Protein AF-A0A1B0GHR1-F1 (afdb_monomer_lite)

Sequence (101 aa):
PLGYNHPDLLSVFNNEHNLKSLINRPALGVFPAEDWPQKLQSALMSIAPPGATHVTTMMCGSCSNENAYKAIFIWYRKTQRGEDVDFTKQEMESCMINKAP

InterPro domains:
  IPR005814 Aminotransferase class-III [PF00202] (2-82)
  IPR015421 Pyridoxal phosphate-dependent transferase, major domain [G3DSA:3.40.640.10] (6-101)
  IPR015424 Pyridoxal phosphate-dependent transferase [SSF53383] (2-81)

pLDDT: mean 95.95, std 2.17, range [88.5, 98.69]

Foldseek 3Di:
DCDPPPVVVVVCCVDPVSVCVVVDDDPCVPDNDPCVVVCCCVPPVVPDDPPDPDDDDDDDPVVVVVVVVVVVVVVVVPVVQDPPDDDDPCRVVQVVVPHDD

Radius of gyration: 19.66 Å; chains: 1; bounding box: 44×29×49 Å

Organism: Lutzomyia longipalpis (NCBI:txid7200)

Structure (mmCIF, N/CA/C/O backbone):
data_AF-A0A1B0GHR1-F1
#
_entry.id   AF-A0A1B0GHR1-F1
#
loop_
_atom_site.group_PDB
_atom_site.id
_atom_site.type_symbol
_atom_site.label_atom_id
_atom_site.label_alt_id
_atom_site.label_comp_id
_atom_site.label_asym_id
_atom_site.label_entity_id
_atom_site.label_seq_id
_atom_site.pdbx_PDB_ins_code
_atom_site.Cartn_x
_atom_site.Cartn_y
_atom_site.Cartn_z
_atom_site.occupancy
_atom_site.B_iso_or_equiv
_atom_site.auth_seq_id
_atom_site.auth_comp_id
_atom_site.auth_asym_id
_atom_site.auth_atom_id
_atom_site.pdbx_PDB_model_num
ATOM 1 N N . PRO A 1 1 ? 14.096 -7.555 -10.016 1.00 90.88 1 PRO A N 1
ATOM 2 C CA . PRO A 1 1 ? 13.614 -8.917 -10.370 1.00 90.88 1 PRO A CA 1
ATOM 3 C C . PRO A 1 1 ? 14.233 -9.462 -11.666 1.00 90.88 1 PRO A C 1
ATOM 5 O O . PRO A 1 1 ? 14.500 -10.650 -11.731 1.00 90.88 1 PRO A O 1
ATOM 8 N N . LEU A 1 2 ? 14.495 -8.613 -12.665 1.00 96.00 2 LEU A N 1
ATOM 9 C CA . LEU A 1 2 ? 14.997 -9.032 -13.983 1.00 96.00 2 LEU A CA 1
ATOM 10 C C . LEU A 1 2 ? 16.539 -9.124 -14.084 1.00 96.00 2 LEU A C 1
ATOM 12 O O . LEU A 1 2 ? 17.089 -9.110 -15.176 1.00 96.00 2 LEU A O 1
ATOM 16 N N . GLY A 1 3 ? 17.252 -9.186 -12.956 1.00 97.06 3 GLY A N 1
ATOM 17 C CA . GLY A 1 3 ? 18.720 -9.108 -12.919 1.00 97.06 3 GLY A CA 1
ATOM 18 C C . GLY A 1 3 ? 19.276 -7.676 -12.927 1.00 97.06 3 GLY A C 1
ATOM 19 O O . GLY A 1 3 ? 18.528 -6.694 -12.916 1.00 97.06 3 GLY A O 1
ATOM 20 N N . TYR A 1 4 ? 20.605 -7.561 -12.876 1.00 96.94 4 TYR A N 1
ATOM 21 C CA . TYR A 1 4 ? 21.314 -6.277 -12.855 1.00 96.94 4 TYR A CA 1
ATOM 22 C C . TYR A 1 4 ? 21.344 -5.631 -14.246 1.00 96.94 4 TYR A C 1
ATOM 24 O O . TYR A 1 4 ? 21.550 -6.321 -15.238 1.00 96.94 4 TYR A O 1
ATOM 32 N N . ASN A 1 5 ? 21.185 -4.303 -14.305 1.00 94.75 5 ASN A N 1
ATOM 33 C CA . ASN A 1 5 ? 21.291 -3.495 -15.532 1.00 94.75 5 ASN A CA 1
ATOM 34 C C . ASN A 1 5 ? 20.400 -3.971 -16.696 1.00 94.75 5 ASN A C 1
ATOM 36 O O . ASN A 1 5 ? 20.792 -3.886 -17.858 1.00 94.75 5 ASN A O 1
ATOM 40 N N . HIS A 1 6 ? 19.200 -4.476 -16.391 1.00 97.69 6 HIS A N 1
ATOM 41 C CA . HIS A 1 6 ? 18.270 -4.945 -17.416 1.00 97.69 6 HIS A CA 1
ATOM 42 C C . HIS A 1 6 ? 17.923 -3.812 -18.407 1.00 97.69 6 HIS A C 1
ATOM 44 O O . HIS A 1 6 ? 17.526 -2.732 -17.953 1.00 97.69 6 HIS A O 1
ATOM 50 N N . PRO A 1 7 ? 18.020 -4.031 -19.734 1.00 96.50 7 PRO A N 1
ATOM 51 C CA . PRO A 1 7 ? 17.861 -2.975 -20.739 1.00 96.50 7 PRO A CA 1
ATOM 52 C C . PRO A 1 7 ? 16.507 -2.258 -20.648 1.00 96.50 7 PRO A C 1
ATOM 54 O O . PRO A 1 7 ? 16.461 -1.032 -20.726 1.00 96.50 7 PRO A O 1
ATOM 57 N N . ASP A 1 8 ? 15.425 -2.989 -20.368 1.00 95.31 8 ASP A N 1
ATOM 58 C CA . ASP A 1 8 ? 14.094 -2.384 -20.208 1.00 95.31 8 ASP A CA 1
ATOM 59 C C . ASP A 1 8 ? 13.974 -1.493 -18.967 1.00 95.31 8 ASP A C 1
ATOM 61 O O . ASP A 1 8 ? 13.210 -0.537 -18.967 1.00 95.31 8 ASP A O 1
ATOM 65 N N . LEU A 1 9 ? 14.730 -1.767 -17.897 1.00 94.88 9 LEU A N 1
ATOM 66 C CA . LEU A 1 9 ? 14.731 -0.896 -16.716 1.00 94.88 9 LEU A CA 1
ATOM 67 C C . LEU A 1 9 ? 15.569 0.360 -16.958 1.00 94.88 9 LEU A C 1
ATOM 69 O O . LEU A 1 9 ? 15.246 1.418 -16.427 1.00 94.88 9 LEU A O 1
ATOM 73 N N . LEU A 1 10 ? 16.621 0.263 -17.775 1.00 94.62 10 LEU A N 1
ATOM 74 C CA . LEU A 1 10 ? 17.414 1.421 -18.183 1.00 94.62 10 LEU A CA 1
ATOM 75 C C . LEU A 1 10 ? 16.621 2.342 -19.121 1.00 94.62 10 LEU A C 1
ATOM 77 O O . LEU A 1 10 ? 16.702 3.561 -18.988 1.00 94.62 10 LEU A O 1
ATOM 81 N N . SER A 1 11 ? 15.805 1.787 -20.023 1.00 94.81 11 SER A N 1
ATOM 82 C CA . SER A 1 11 ? 15.002 2.588 -20.959 1.00 94.81 11 SER A CA 1
ATOM 83 C C . SER A 1 11 ? 13.926 3.435 -20.265 1.00 94.81 11 SER A C 1
ATOM 85 O O . SER A 1 11 ? 13.588 4.508 -20.767 1.00 94.81 11 SER A O 1
ATOM 87 N N . VAL A 1 12 ? 13.457 3.032 -19.074 1.00 94.06 12 VAL A N 1
ATOM 88 C CA . VAL A 1 12 ? 12.521 3.812 -18.238 1.00 94.06 12 VAL A CA 1
ATOM 89 C C . VAL A 1 12 ? 13.049 5.220 -17.949 1.00 94.06 12 VAL A C 1
ATOM 91 O O . VAL A 1 12 ? 12.249 6.155 -17.916 1.00 94.06 12 VAL A O 1
ATOM 94 N N . PHE A 1 13 ? 14.368 5.387 -17.794 1.00 93.25 13 PHE A N 1
ATOM 95 C CA . PHE A 1 13 ? 15.008 6.678 -17.509 1.00 93.25 13 PHE A CA 1
ATOM 96 C C . PHE A 1 13 ? 15.060 7.626 -18.717 1.00 93.25 13 PHE A C 1
ATOM 98 O O . PHE A 1 13 ? 15.226 8.827 -18.530 1.00 93.25 13 PHE A O 1
ATOM 105 N N . ASN A 1 14 ? 14.878 7.117 -19.940 1.00 93.75 14 ASN A N 1
ATOM 106 C CA . ASN A 1 14 ? 14.886 7.926 -21.166 1.00 93.75 14 ASN A CA 1
ATOM 107 C C . ASN A 1 14 ? 13.500 8.491 -21.522 1.00 93.75 14 ASN A C 1
ATOM 109 O O . ASN A 1 14 ? 13.364 9.226 -22.497 1.00 93.75 14 ASN A O 1
ATOM 113 N N . ASN A 1 15 ? 12.461 8.138 -20.763 1.00 93.88 15 ASN A N 1
ATOM 114 C CA . ASN A 1 15 ? 11.103 8.617 -20.984 1.00 93.88 15 ASN A CA 1
ATOM 115 C C . ASN A 1 15 ? 10.818 9.848 -20.107 1.00 93.88 15 ASN A C 1
ATOM 117 O O . ASN A 1 15 ? 10.824 9.763 -18.877 1.00 93.88 15 ASN A O 1
ATOM 121 N N . GLU A 1 16 ? 10.510 10.982 -20.739 1.00 92.25 16 GLU A N 1
ATOM 122 C CA . GLU A 1 16 ? 10.254 12.259 -20.060 1.00 92.25 16 GLU A CA 1
ATOM 123 C C . GLU A 1 16 ? 9.083 12.199 -19.062 1.00 92.25 16 GLU A C 1
ATOM 125 O O . GLU A 1 16 ? 9.138 12.806 -17.989 1.00 92.25 16 GLU A O 1
ATOM 130 N N . HIS A 1 17 ? 8.044 11.412 -19.359 1.00 90.12 17 HIS A N 1
ATOM 131 C CA . HIS A 1 17 ? 6.921 11.195 -18.440 1.00 90.12 17 HIS A CA 1
ATOM 132 C C . HIS A 1 17 ? 7.377 10.512 -17.145 1.00 90.12 17 HIS A C 1
ATOM 134 O O . HIS A 1 17 ? 7.004 10.917 -16.041 1.00 90.12 17 HIS A O 1
ATOM 140 N N . ASN A 1 18 ? 8.247 9.507 -17.265 1.00 91.88 18 ASN A N 1
ATOM 141 C CA . ASN A 1 18 ? 8.771 8.774 -16.115 1.00 91.88 18 ASN A CA 1
ATOM 142 C C . ASN A 1 18 ? 9.711 9.637 -15.270 1.00 91.88 18 ASN A C 1
ATOM 144 O O . ASN A 1 18 ? 9.682 9.525 -14.046 1.00 91.88 18 ASN A O 1
ATOM 148 N N . LEU A 1 19 ? 10.485 10.542 -15.883 1.00 92.88 19 LEU A N 1
ATOM 149 C CA . LEU A 1 19 ? 11.374 11.453 -15.152 1.00 92.88 19 LEU A CA 1
ATOM 150 C C . LEU A 1 19 ? 10.621 12.271 -14.096 1.00 92.88 19 LEU A C 1
ATOM 152 O O . LEU A 1 19 ? 11.086 12.373 -12.961 1.00 92.88 19 LEU A O 1
ATOM 156 N N . LYS A 1 20 ? 9.419 12.772 -14.414 1.00 91.56 20 LYS A N 1
ATOM 157 C CA . LYS A 1 20 ? 8.576 13.490 -13.440 1.00 91.56 20 LYS A CA 1
ATOM 158 C C . LYS A 1 20 ? 8.191 12.614 -12.250 1.00 91.56 20 LYS A C 1
ATOM 160 O O . LYS A 1 20 ? 8.175 13.110 -11.127 1.00 91.56 20 LYS A O 1
ATOM 165 N N . SER A 1 21 ? 7.918 11.330 -12.487 1.00 92.38 21 SER A N 1
ATOM 166 C CA . SER A 1 21 ? 7.611 10.358 -11.427 1.00 92.38 21 SER A CA 1
ATOM 167 C C . SER A 1 21 ? 8.842 10.003 -10.582 1.00 92.38 21 SER A C 1
ATOM 169 O O . SER A 1 21 ? 8.702 9.673 -9.410 1.00 92.38 21 SER A O 1
ATOM 171 N N . LEU A 1 22 ? 10.045 10.061 -11.163 1.00 92.31 22 LEU A N 1
ATOM 172 C CA . LEU A 1 22 ? 11.298 9.732 -10.476 1.00 92.31 22 LEU A CA 1
ATOM 173 C C . LEU A 1 22 ? 11.759 10.845 -9.527 1.00 92.31 22 LEU A C 1
ATOM 175 O O . LEU A 1 22 ? 12.280 10.548 -8.454 1.00 92.31 22 LEU A O 1
ATOM 179 N N . ILE A 1 23 ? 11.567 12.112 -9.903 1.00 94.88 23 ILE A N 1
ATOM 180 C CA . ILE A 1 23 ? 12.022 13.260 -9.100 1.00 94.88 23 ILE A CA 1
ATOM 181 C C . ILE A 1 23 ? 10.976 13.739 -8.086 1.00 94.88 23 ILE A C 1
ATOM 183 O O . ILE A 1 23 ? 11.337 14.292 -7.050 1.00 94.88 23 ILE A O 1
ATOM 187 N N . ASN A 1 24 ? 9.686 13.519 -8.360 1.00 94.69 24 ASN A N 1
ATOM 188 C CA . ASN A 1 24 ? 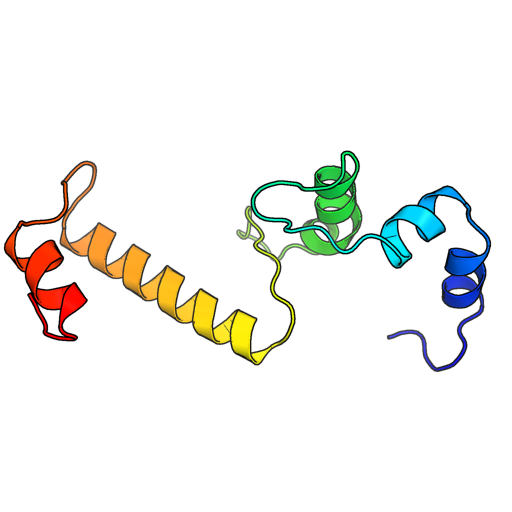8.605 13.929 -7.471 1.00 94.69 24 ASN A CA 1
ATOM 189 C C . ASN A 1 24 ? 8.079 12.711 -6.722 1.00 94.69 24 ASN A C 1
ATOM 191 O O . ASN A 1 24 ? 7.375 11.884 -7.294 1.00 94.69 24 ASN A O 1
ATOM 195 N N . ARG A 1 25 ? 8.399 12.612 -5.429 1.00 96.12 25 ARG A N 1
ATOM 196 C CA . ARG A 1 25 ? 7.884 11.556 -4.551 1.00 96.12 25 ARG A CA 1
ATOM 197 C C . ARG A 1 25 ? 6.620 12.047 -3.825 1.00 96.12 25 ARG A C 1
ATOM 199 O O . ARG A 1 25 ? 6.755 12.765 -2.835 1.00 96.12 25 ARG A O 1
ATOM 206 N N . PRO A 1 26 ? 5.405 11.688 -4.279 1.00 95.56 26 PRO A N 1
ATOM 207 C CA . PRO A 1 26 ? 4.169 12.192 -3.688 1.00 95.56 26 PRO A CA 1
ATOM 208 C C . PRO A 1 26 ? 3.823 11.529 -2.350 1.00 95.56 26 PRO A C 1
ATOM 210 O O . PRO A 1 26 ? 4.176 10.377 -2.081 1.00 95.56 26 PRO A O 1
ATOM 213 N N . ALA A 1 27 ? 3.012 12.225 -1.552 1.00 96.69 27 ALA A N 1
ATOM 214 C CA . ALA A 1 27 ? 2.244 11.619 -0.469 1.00 96.69 27 ALA A CA 1
ATOM 215 C C . ALA A 1 27 ? 1.027 10.880 -1.058 1.00 96.69 27 ALA A C 1
ATOM 217 O O . ALA A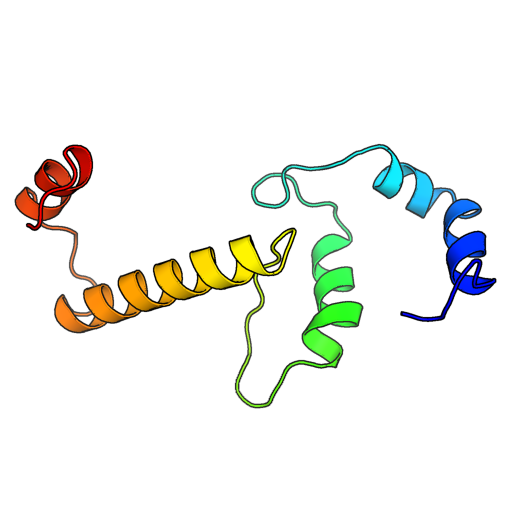 1 27 ? -0.060 11.445 -1.163 1.00 96.69 27 ALA A O 1
ATOM 218 N N . LEU A 1 28 ? 1.213 9.615 -1.456 1.00 96.31 28 LEU A N 1
ATOM 219 C CA . LEU A 1 28 ? 0.233 8.829 -2.231 1.00 96.31 28 LEU A CA 1
ATOM 220 C C . LEU A 1 28 ? -1.167 8.712 -1.605 1.00 96.31 28 LEU A C 1
ATOM 222 O O . LEU A 1 28 ? -2.131 8.508 -2.333 1.00 96.31 28 LEU A O 1
ATOM 226 N N . GLY A 1 29 ? -1.291 8.844 -0.282 1.00 95.12 29 GLY A N 1
ATOM 227 C CA . GLY A 1 29 ? -2.588 8.804 0.401 1.00 95.12 29 GLY A CA 1
ATOM 228 C C . GLY A 1 29 ? -3.449 10.058 0.212 1.00 95.12 29 GLY A C 1
ATOM 229 O O . GLY A 1 29 ? -4.631 10.018 0.530 1.00 95.12 29 GLY A O 1
ATOM 230 N N . VAL A 1 30 ? -2.872 11.163 -0.275 1.00 96.38 30 VAL A N 1
ATOM 231 C CA . VAL A 1 30 ? -3.564 12.461 -0.403 1.00 96.38 30 VAL A CA 1
ATOM 232 C C . VAL A 1 30 ? -3.368 13.078 -1.787 1.00 96.38 30 VAL A C 1
ATOM 234 O O . VAL A 1 30 ? -4.319 13.586 -2.369 1.00 96.38 30 VAL A O 1
ATOM 237 N N . PHE A 1 31 ? -2.154 13.002 -2.338 1.00 96.19 31 PHE A N 1
ATOM 238 C CA . PHE A 1 31 ? -1.786 13.601 -3.624 1.00 96.19 31 PHE A CA 1
ATOM 239 C C . PHE A 1 31 ? -1.199 12.556 -4.586 1.00 96.19 31 PHE A C 1
ATOM 241 O O . PHE A 1 31 ? -0.021 12.648 -4.941 1.00 96.19 31 PHE A O 1
ATOM 248 N N . PRO A 1 32 ? -1.958 11.516 -4.978 1.00 95.75 32 PRO A N 1
ATOM 249 C CA . PRO A 1 32 ? -1.486 10.562 -5.973 1.00 95.75 32 PRO A CA 1
ATOM 250 C C . PRO A 1 32 ? -1.315 11.234 -7.342 1.00 95.75 32 PRO A C 1
ATOM 252 O O . PRO A 1 32 ? -1.988 12.213 -7.662 1.00 95.75 32 PRO A O 1
ATOM 255 N N . ALA A 1 33 ? -0.423 10.685 -8.166 1.00 94.38 33 ALA A N 1
ATOM 256 C CA . ALA A 1 33 ? -0.340 11.071 -9.571 1.00 94.38 33 ALA A CA 1
ATOM 257 C C . ALA A 1 33 ? -1.608 10.636 -10.327 1.00 94.38 33 ALA A C 1
ATOM 259 O O . ALA A 1 33 ? -2.241 9.646 -9.957 1.00 94.38 33 ALA A O 1
ATOM 260 N N . GLU A 1 34 ? -1.940 11.337 -11.411 1.00 94.44 34 GLU A N 1
ATOM 261 C CA . GLU A 1 34 ? -3.113 11.039 -12.247 1.00 94.44 34 GLU A CA 1
ATOM 262 C C . GLU A 1 34 ? -3.129 9.586 -12.749 1.00 94.44 34 GLU A C 1
ATOM 264 O O . GLU A 1 34 ? -4.171 8.938 -12.745 1.00 94.44 34 GLU A O 1
ATOM 269 N N . ASP A 1 35 ? -1.960 9.050 -13.109 1.00 94.31 35 ASP A N 1
ATOM 270 C CA . ASP A 1 35 ? -1.800 7.697 -13.651 1.00 94.31 35 ASP A CA 1
ATOM 271 C C . ASP A 1 35 ? -1.653 6.596 -12.581 1.00 94.31 35 ASP A C 1
ATOM 273 O O . ASP A 1 35 ? -1.425 5.424 -12.902 1.00 94.31 35 ASP A O 1
ATOM 277 N N . TRP A 1 36 ? -1.765 6.947 -11.296 1.00 95.50 36 TRP A N 1
ATOM 278 C CA . TRP A 1 36 ? -1.566 6.012 -10.189 1.00 95.50 36 TRP A CA 1
ATOM 279 C C . TRP A 1 36 ? -2.576 4.851 -10.166 1.00 95.50 36 TRP A C 1
ATOM 281 O O . TRP A 1 36 ? -2.135 3.703 -10.033 1.00 95.50 36 TRP A O 1
ATOM 291 N N . PRO A 1 37 ? -3.898 5.065 -10.346 1.00 94.75 37 PRO A N 1
ATOM 292 C CA . PRO A 1 37 ? -4.862 3.964 -10.379 1.00 94.75 37 PRO A CA 1
ATOM 293 C C . PRO A 1 37 ? -4.576 2.959 -11.501 1.00 94.75 37 PRO A C 1
ATOM 295 O O . PRO A 1 37 ? -4.632 1.750 -11.280 1.00 94.75 37 PRO A O 1
ATOM 298 N N . GLN A 1 38 ? -4.216 3.441 -12.692 1.00 96.06 38 GLN A N 1
ATOM 299 C CA . GLN A 1 38 ? -3.893 2.599 -13.843 1.00 96.06 38 GLN A CA 1
ATOM 300 C C . GLN A 1 38 ? -2.622 1.787 -13.584 1.00 96.06 38 GLN A C 1
ATOM 302 O O . GLN A 1 38 ? -2.615 0.586 -13.847 1.00 96.06 38 GLN A O 1
ATOM 307 N N . LYS A 1 39 ? -1.583 2.399 -12.995 1.00 94.94 39 LYS A N 1
ATOM 308 C CA . LYS A 1 39 ? -0.352 1.698 -12.589 1.00 94.94 39 LYS A CA 1
ATOM 309 C C . LYS A 1 39 ? -0.627 0.583 -11.581 1.00 94.94 39 LYS A C 1
ATOM 311 O O . LYS A 1 39 ? -0.082 -0.511 -11.720 1.00 94.94 39 LYS A O 1
ATOM 316 N N . LEU A 1 40 ? -1.481 0.831 -10.585 1.00 96.62 40 LEU A N 1
ATOM 317 C CA . LEU A 1 40 ? -1.884 -0.199 -9.622 1.00 96.62 40 LEU A CA 1
ATOM 318 C C . LEU A 1 40 ? -2.596 -1.364 -10.310 1.00 96.62 40 LEU A C 1
ATOM 320 O O . LEU A 1 40 ? -2.290 -2.522 -10.014 1.00 96.62 40 LEU A O 1
ATOM 324 N N . GLN A 1 41 ? -3.499 -1.062 -11.246 1.00 96.31 41 GLN A N 1
ATOM 325 C CA . GLN A 1 41 ? -4.231 -2.085 -11.984 1.00 96.31 41 GLN A CA 1
ATOM 326 C C . GLN A 1 41 ? -3.308 -2.933 -12.865 1.00 96.31 41 GLN A C 1
ATOM 328 O O . GLN A 1 41 ? -3.348 -4.160 -12.802 1.00 96.31 41 GLN A O 1
ATOM 333 N N . SER A 1 42 ? -2.426 -2.298 -13.639 1.00 96.94 42 SER A N 1
ATOM 334 C CA . SER A 1 42 ? -1.540 -3.006 -14.566 1.00 96.94 42 SER A CA 1
ATOM 335 C C . SER A 1 42 ? -0.439 -3.803 -13.866 1.00 96.94 42 SER A C 1
ATOM 337 O O . SER A 1 42 ? -0.030 -4.844 -14.376 1.00 96.94 42 SER A O 1
ATOM 339 N N . ALA A 1 43 ? 0.065 -3.325 -12.723 1.00 95.75 43 ALA A N 1
ATOM 340 C CA . ALA A 1 43 ? 1.220 -3.928 -12.058 1.00 95.75 43 ALA A CA 1
ATOM 341 C C . ALA A 1 43 ? 0.848 -4.893 -10.925 1.00 95.75 43 ALA A C 1
ATOM 343 O O . ALA A 1 43 ? 1.397 -5.988 -10.863 1.00 95.75 43 ALA A O 1
ATOM 344 N N . LEU A 1 44 ? -0.038 -4.486 -10.009 1.00 97.06 44 LEU A N 1
ATOM 345 C CA . LEU A 1 44 ? -0.330 -5.261 -8.798 1.00 97.06 44 LEU A CA 1
ATOM 346 C C . LEU A 1 44 ? -1.621 -6.063 -8.927 1.00 97.06 44 LEU A C 1
ATOM 348 O O . LEU A 1 44 ? -1.643 -7.241 -8.581 1.00 97.06 44 LEU A O 1
ATOM 352 N N . MET A 1 45 ? -2.692 -5.453 -9.441 1.00 97.38 45 MET A N 1
ATOM 353 C CA . MET A 1 45 ? -3.981 -6.145 -9.539 1.00 97.38 45 MET A CA 1
ATOM 354 C C . MET A 1 45 ? -4.033 -7.159 -10.683 1.00 97.38 45 MET A C 1
ATOM 356 O O . MET A 1 45 ? -4.791 -8.120 -10.598 1.00 97.38 45 MET A O 1
ATOM 360 N N . SER A 1 46 ? -3.195 -7.005 -11.713 1.00 97.38 46 SER A N 1
ATOM 361 C CA . SER A 1 46 ? -3.053 -7.982 -12.804 1.00 97.38 46 SER A CA 1
ATOM 362 C C . SER A 1 46 ? -2.601 -9.369 -12.331 1.00 97.38 46 SER A C 1
ATOM 364 O O . SER A 1 46 ? -2.821 -10.357 -13.029 1.00 97.38 46 SER A O 1
ATOM 366 N N . ILE A 1 47 ? -2.010 -9.449 -11.136 1.00 97.06 47 ILE A N 1
ATOM 367 C CA . ILE A 1 47 ? -1.574 -10.684 -10.476 1.00 97.06 47 ILE A CA 1
A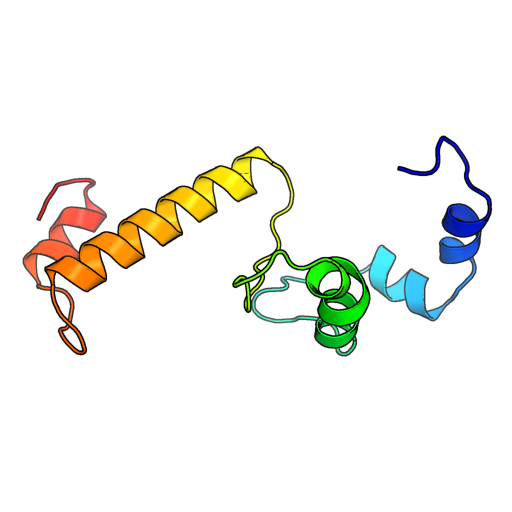TOM 368 C C . ILE A 1 47 ? -2.271 -10.891 -9.120 1.00 97.06 47 ILE A C 1
ATOM 370 O O . ILE A 1 47 ? -1.749 -11.599 -8.256 1.00 97.06 47 ILE A O 1
ATOM 374 N N . ALA A 1 48 ? -3.430 -10.258 -8.900 1.00 97.62 48 ALA A N 1
ATOM 375 C CA . ALA A 1 48 ? -4.157 -10.378 -7.642 1.00 97.62 48 ALA A CA 1
ATOM 376 C C . ALA A 1 48 ? -4.567 -11.841 -7.378 1.00 97.62 48 ALA A C 1
ATOM 378 O O . ALA A 1 48 ? -5.098 -12.507 -8.273 1.00 97.62 48 ALA A O 1
ATOM 379 N N . PRO A 1 49 ? -4.351 -12.362 -6.157 1.00 97.31 49 PRO A N 1
ATOM 380 C CA . PRO A 1 49 ? -4.789 -13.705 -5.815 1.00 97.31 49 PRO A CA 1
ATOM 381 C C . PRO A 1 49 ? -6.327 -13.789 -5.791 1.00 97.31 49 PRO A C 1
ATOM 383 O O . PRO A 1 49 ? -6.999 -12.785 -5.525 1.00 97.31 49 PRO A O 1
ATOM 386 N N . PRO A 1 50 ? -6.914 -14.979 -6.020 1.00 96.88 50 PRO A N 1
ATOM 387 C CA . PRO A 1 50 ? -8.363 -15.157 -5.988 1.00 96.88 50 PRO A CA 1
ATOM 388 C C . PRO A 1 50 ? -8.983 -14.643 -4.681 1.00 96.88 50 PRO A C 1
ATOM 390 O O . PRO A 1 50 ? -8.529 -14.985 -3.591 1.00 96.88 50 PRO A O 1
ATOM 393 N N . GLY A 1 51 ? -10.025 -13.817 -4.794 1.00 95.94 51 GLY A N 1
ATOM 394 C CA . GLY A 1 51 ? -10.732 -13.221 -3.653 1.00 95.94 51 GLY A CA 1
ATOM 395 C C . GLY A 1 51 ? -10.151 -11.899 -3.135 1.00 95.94 51 GLY A C 1
ATOM 396 O O . GLY A 1 51 ? -10.839 -11.197 -2.396 1.00 95.94 51 GLY A O 1
ATOM 397 N N . ALA A 1 52 ? -8.942 -11.500 -3.545 1.00 95.88 52 ALA A N 1
ATOM 398 C CA . ALA A 1 52 ? -8.369 -10.205 -3.180 1.00 95.88 52 ALA A CA 1
ATOM 399 C C . ALA A 1 52 ? -8.770 -9.119 -4.191 1.00 95.88 52 ALA A C 1
ATOM 401 O O . ALA A 1 52 ? -8.212 -9.019 -5.279 1.00 95.88 52 ALA A O 1
ATOM 402 N N . THR A 1 53 ? -9.742 -8.284 -3.820 1.00 96.12 53 THR A N 1
ATOM 403 C CA . THR A 1 53 ? -10.280 -7.219 -4.688 1.00 96.12 53 THR A CA 1
ATOM 404 C C . THR A 1 53 ? -9.701 -5.829 -4.411 1.00 96.12 53 THR A C 1
ATOM 406 O O . THR A 1 53 ? -9.969 -4.899 -5.166 1.00 96.12 53 THR A O 1
ATOM 409 N N . HIS A 1 54 ? -8.906 -5.675 -3.348 1.00 94.81 54 HIS A N 1
ATOM 410 C CA . HIS A 1 54 ? -8.331 -4.399 -2.915 1.00 94.81 54 HIS A CA 1
ATOM 411 C C . HIS A 1 54 ? -6.817 -4.513 -2.713 1.00 94.81 54 HIS A C 1
ATOM 413 O O . HIS A 1 54 ? -6.310 -5.571 -2.340 1.00 94.81 54 HIS A O 1
ATOM 419 N N . VAL A 1 55 ? -6.103 -3.399 -2.898 1.00 96.00 55 VAL A N 1
ATOM 420 C CA . VAL A 1 55 ? -4.657 -3.291 -2.663 1.00 96.00 55 VAL A CA 1
ATOM 421 C C . VAL A 1 55 ? -4.332 -2.011 -1.900 1.00 96.00 55 VAL A C 1
ATOM 423 O O . VAL A 1 55 ? -4.921 -0.957 -2.129 1.00 96.00 55 VAL A O 1
ATOM 426 N N . THR A 1 56 ? -3.372 -2.090 -0.983 1.00 96.75 56 THR A N 1
ATOM 4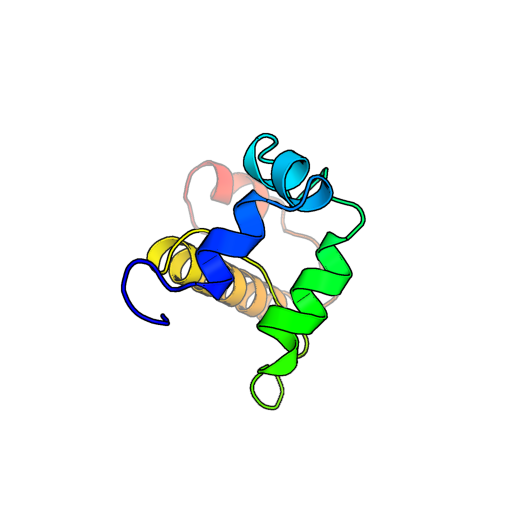27 C CA . THR A 1 56 ? -2.767 -0.926 -0.327 1.00 96.75 56 THR A CA 1
ATOM 428 C C . THR A 1 56 ? -1.256 -1.068 -0.412 1.00 96.75 56 THR A C 1
ATOM 430 O O . THR A 1 56 ? -0.696 -2.072 0.023 1.00 96.75 56 THR A O 1
ATOM 433 N N . THR A 1 57 ? -0.584 -0.079 -0.997 1.00 97.75 57 THR A N 1
ATOM 434 C CA . THR A 1 57 ? 0.869 -0.117 -1.194 1.00 97.75 57 THR A CA 1
ATOM 435 C C . THR A 1 57 ? 1.619 0.318 0.054 1.00 97.75 57 THR A C 1
ATOM 437 O O . THR A 1 57 ? 1.286 1.334 0.662 1.00 97.75 57 THR A O 1
ATOM 440 N N . MET A 1 58 ? 2.683 -0.411 0.374 1.00 98.12 58 MET A N 1
ATOM 441 C CA . MET A 1 58 ? 3.615 -0.128 1.463 1.00 98.12 58 MET A CA 1
ATOM 442 C C . MET A 1 58 ? 5.047 -0.162 0.919 1.00 98.12 58 MET A C 1
ATOM 444 O O . MET A 1 58 ? 5.302 -0.721 -0.146 1.00 98.12 58 MET A O 1
ATOM 448 N N . MET A 1 59 ? 5.988 0.469 1.622 1.00 97.94 59 MET A N 1
ATOM 449 C CA . MET A 1 59 ? 7.357 0.641 1.117 1.00 97.94 59 MET A CA 1
ATOM 450 C C . MET A 1 59 ? 8.222 -0.624 1.237 1.00 97.94 59 MET A C 1
ATOM 452 O O . MET A 1 59 ? 9.126 -0.823 0.430 1.00 97.94 59 MET A O 1
ATOM 456 N N . CYS A 1 60 ? 7.992 -1.462 2.247 1.00 98.12 60 CYS A N 1
ATOM 457 C CA . CYS A 1 60 ? 8.794 -2.654 2.512 1.00 98.12 60 CYS A CA 1
ATOM 458 C C . CYS A 1 60 ? 7.953 -3.770 3.143 1.00 98.12 60 CYS A C 1
ATOM 460 O O . CYS A 1 60 ? 6.821 -3.548 3.566 1.00 98.12 60 CYS A O 1
ATOM 462 N N . GLY A 1 61 ? 8.531 -4.970 3.247 1.00 97.88 61 GLY A N 1
ATOM 463 C CA . GLY A 1 61 ? 7.847 -6.129 3.831 1.00 97.88 61 GLY A CA 1
ATOM 464 C C . GLY A 1 61 ? 7.414 -5.925 5.287 1.00 97.88 61 GLY A C 1
ATOM 465 O O . GLY A 1 61 ? 6.319 -6.340 5.658 1.00 97.88 61 GLY A O 1
ATOM 466 N N . SER A 1 62 ? 8.220 -5.236 6.101 1.00 98.50 62 SER A N 1
ATOM 467 C CA . SER A 1 62 ? 7.879 -4.988 7.508 1.00 98.50 62 SER A CA 1
ATOM 468 C C . SER A 1 62 ? 6.6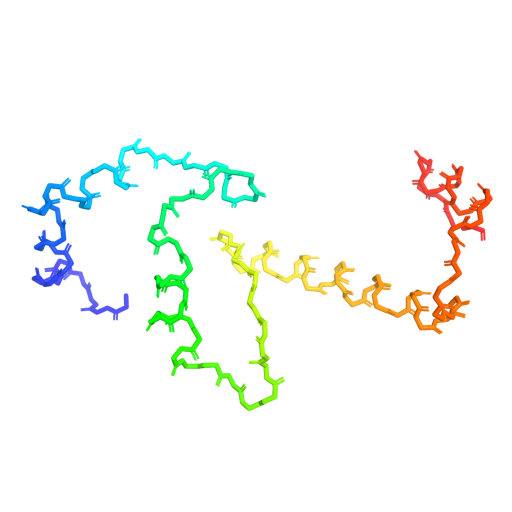46 -4.101 7.642 1.00 98.50 62 SER A C 1
ATOM 470 O O . SER A 1 62 ? 5.686 -4.498 8.296 1.00 98.50 62 SER A O 1
ATOM 472 N N . CYS A 1 63 ? 6.609 -2.950 6.960 1.00 97.62 63 CYS A N 1
ATOM 473 C CA . CYS A 1 63 ? 5.445 -2.070 7.042 1.00 97.62 63 CYS A CA 1
ATOM 474 C C . CYS A 1 63 ? 4.214 -2.653 6.331 1.00 97.62 63 CYS A C 1
ATOM 476 O O . CYS A 1 63 ? 3.095 -2.370 6.761 1.00 97.62 63 CYS A O 1
ATOM 478 N N . SER A 1 64 ? 4.390 -3.522 5.325 1.00 98.44 64 SER A N 1
ATOM 479 C CA . SER A 1 64 ? 3.298 -4.352 4.798 1.00 98.44 64 SER A CA 1
ATOM 480 C C . SER A 1 64 ? 2.674 -5.217 5.893 1.00 98.44 64 SER A C 1
ATOM 482 O O . SER A 1 64 ? 1.463 -5.153 6.097 1.00 98.44 64 SER A O 1
ATOM 484 N N . ASN A 1 65 ? 3.484 -5.963 6.649 1.00 98.56 65 ASN A N 1
ATOM 485 C CA . ASN A 1 65 ? 2.988 -6.831 7.719 1.00 98.56 65 ASN A CA 1
ATOM 486 C C . ASN A 1 65 ? 2.397 -6.042 8.895 1.00 98.56 65 ASN A C 1
ATOM 488 O O . ASN A 1 65 ? 1.315 -6.372 9.369 1.00 98.56 65 ASN A O 1
ATOM 492 N N . GLU A 1 66 ? 3.048 -4.966 9.341 1.00 98.69 66 GLU A N 1
ATOM 493 C CA . GLU A 1 66 ? 2.539 -4.114 10.426 1.00 98.69 66 GLU A CA 1
ATOM 494 C C . GLU A 1 66 ? 1.166 -3.521 10.095 1.00 98.69 66 GLU A C 1
ATOM 496 O O . GLU A 1 66 ? 0.264 -3.504 10.936 1.00 98.69 66 GLU A O 1
ATOM 501 N N . ASN A 1 67 ? 0.975 -3.043 8.862 1.00 98.50 67 ASN A N 1
ATOM 502 C CA . ASN A 1 67 ? -0.319 -2.518 8.441 1.00 98.50 67 ASN A CA 1
ATOM 503 C C . ASN A 1 67 ? -1.346 -3.626 8.201 1.00 98.50 67 ASN A C 1
ATOM 505 O O . ASN A 1 67 ? -2.515 -3.403 8.506 1.00 98.50 67 ASN A O 1
ATOM 509 N N . ALA A 1 68 ? -0.935 -4.815 7.751 1.00 98.25 68 ALA A N 1
ATOM 510 C CA . ALA A 1 68 ? -1.821 -5.974 7.682 1.00 98.25 68 ALA A CA 1
ATOM 511 C C . ALA A 1 68 ? -2.345 -6.363 9.075 1.00 98.25 68 ALA A C 1
ATOM 513 O O . ALA A 1 68 ? -3.549 -6.552 9.243 1.00 98.25 68 ALA A O 1
ATOM 514 N N . TYR A 1 69 ? -1.486 -6.385 10.100 1.00 98.56 69 TYR A N 1
ATOM 515 C CA . TYR A 1 69 ? -1.914 -6.629 11.481 1.00 98.56 69 TYR A CA 1
ATOM 516 C C . TYR A 1 69 ? -2.879 -5.558 11.980 1.00 98.56 69 TYR A C 1
ATOM 518 O O . TYR A 1 69 ? -3.932 -5.894 12.515 1.00 98.56 69 TYR A O 1
ATOM 526 N N . LYS A 1 70 ? -2.586 -4.272 11.745 1.00 98.56 70 LYS A N 1
ATOM 527 C CA . LYS A 1 70 ? -3.519 -3.187 12.091 1.00 98.56 70 LYS A CA 1
ATOM 528 C C . LYS A 1 70 ? -4.866 -3.343 11.387 1.00 98.56 70 LYS A C 1
ATOM 530 O O . LYS A 1 70 ? -5.895 -3.198 12.038 1.00 98.56 70 LYS A O 1
ATOM 535 N N . ALA A 1 71 ? -4.876 -3.664 10.094 1.00 98.12 71 ALA A N 1
ATOM 536 C CA . ALA A 1 71 ? -6.107 -3.876 9.337 1.00 98.12 71 ALA A CA 1
ATOM 537 C C . ALA A 1 71 ? -6.932 -5.034 9.917 1.00 98.12 71 ALA A C 1
ATOM 539 O O . ALA A 1 71 ? -8.139 -4.889 10.100 1.00 98.12 71 ALA A O 1
ATOM 540 N N . ILE A 1 72 ? -6.282 -6.143 10.285 1.00 98.25 72 ILE A N 1
ATOM 541 C CA . ILE A 1 72 ? -6.937 -7.290 10.927 1.00 98.25 72 ILE A CA 1
ATOM 542 C C . ILE A 1 72 ? -7.460 -6.925 12.323 1.00 98.25 72 ILE A C 1
ATOM 544 O O . ILE A 1 72 ? -8.591 -7.276 12.646 1.00 98.25 72 ILE A O 1
ATOM 548 N N . PHE A 1 73 ? -6.702 -6.187 13.141 1.00 98.06 73 PHE A N 1
ATOM 549 C CA . PHE A 1 73 ? -7.174 -5.733 14.456 1.00 98.06 73 PHE A CA 1
ATOM 550 C C . PHE A 1 73 ? -8.392 -4.813 14.343 1.00 98.06 73 PHE A C 1
ATOM 552 O O . PHE A 1 73 ? -9.350 -4.969 15.101 1.00 98.06 73 PHE A O 1
ATOM 559 N N . ILE A 1 74 ? -8.381 -3.889 13.378 1.00 96.88 74 ILE A N 1
ATOM 560 C CA . ILE A 1 74 ? -9.510 -2.995 13.099 1.00 96.88 74 ILE A CA 1
ATOM 561 C C . ILE A 1 74 ? -10.721 -3.799 12.623 1.00 96.88 74 ILE A C 1
ATOM 563 O O . ILE A 1 74 ? -11.812 -3.609 13.155 1.00 96.88 74 ILE A O 1
ATOM 567 N N . TRP A 1 75 ? -10.539 -4.720 11.671 1.00 96.75 75 TRP A N 1
ATOM 568 C CA . TRP A 1 75 ? -11.603 -5.603 11.189 1.00 96.75 75 TRP A CA 1
ATOM 569 C C . TRP A 1 75 ? -12.219 -6.412 12.333 1.00 96.75 7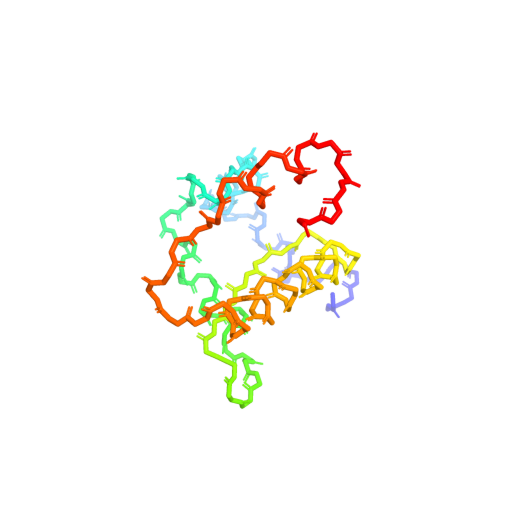5 TRP A C 1
ATOM 571 O O . TRP A 1 75 ? -13.430 -6.373 12.525 1.00 96.75 75 TRP A O 1
ATOM 581 N N . TYR A 1 76 ? -11.389 -7.056 13.155 1.00 97.62 76 TYR A N 1
ATOM 582 C CA . TYR A 1 76 ? -11.847 -7.884 14.266 1.00 97.62 76 TYR A CA 1
ATOM 583 C C . TYR A 1 76 ? -12.632 -7.070 15.305 1.00 97.62 76 TYR A C 1
ATOM 585 O O . TYR A 1 76 ? -13.719 -7.470 15.721 1.00 97.62 76 TYR A O 1
ATOM 593 N N . ARG A 1 77 ? -12.130 -5.887 15.691 1.00 96.00 77 ARG A N 1
ATOM 594 C CA . ARG A 1 77 ? -12.835 -4.992 16.624 1.00 96.00 77 ARG A CA 1
ATOM 595 C C . ARG A 1 77 ? -14.119 -4.420 16.034 1.00 96.00 77 ARG A C 1
ATOM 597 O O . ARG A 1 77 ? -15.089 -4.294 16.774 1.00 96.00 77 ARG A O 1
ATOM 604 N N . LYS A 1 78 ? -14.154 -4.127 14.730 1.00 95.69 78 LYS A N 1
ATOM 605 C CA . LYS A 1 78 ? -15.384 -3.745 14.024 1.00 95.69 78 LYS A CA 1
ATOM 606 C C . LYS A 1 78 ? -16.415 -4.874 14.091 1.00 95.69 78 LYS A C 1
ATOM 608 O O . LYS A 1 78 ? -17.551 -4.622 14.469 1.00 95.69 78 LYS A O 1
ATOM 613 N N . THR A 1 79 ? -16.018 -6.117 13.810 1.00 96.06 79 THR A N 1
ATOM 614 C CA . THR A 1 79 ? -16.911 -7.284 13.902 1.00 96.06 79 THR A CA 1
ATOM 615 C C . THR A 1 79 ? -17.460 -7.485 15.315 1.00 96.06 79 THR A C 1
ATOM 617 O O . THR A 1 79 ? -18.641 -7.775 15.463 1.00 96.06 79 THR A O 1
ATOM 620 N N . GLN A 1 80 ? -16.640 -7.300 16.356 1.00 95.56 80 GLN A N 1
ATOM 621 C CA . GLN A 1 80 ? -17.097 -7.406 17.748 1.00 95.56 80 GLN A CA 1
ATOM 622 C C . GLN A 1 80 ? -18.049 -6.279 18.164 1.00 95.56 80 GLN A C 1
ATOM 624 O O . GLN A 1 80 ? -18.980 -6.527 18.925 1.00 95.56 80 GLN A O 1
ATOM 629 N N . ARG A 1 81 ? -17.803 -5.047 17.703 1.00 95.50 81 ARG A N 1
ATOM 630 C CA . ARG A 1 81 ? -18.639 -3.884 18.032 1.00 95.50 81 ARG A CA 1
ATOM 631 C C . ARG A 1 81 ? -19.993 -3.917 17.317 1.00 95.50 81 ARG A C 1
ATOM 633 O O . ARG A 1 81 ? -20.977 -3.451 17.880 1.00 95.50 81 ARG A O 1
ATOM 640 N N . GLY A 1 82 ? -20.034 -4.482 16.111 1.00 94.94 82 GLY A N 1
ATOM 641 C CA . GLY A 1 82 ? -21.193 -4.460 15.222 1.00 94.94 82 GLY A CA 1
ATOM 642 C C . GLY A 1 82 ? -21.044 -3.436 14.094 1.00 94.94 82 GLY A C 1
ATOM 643 O O . GLY A 1 82 ? -20.162 -2.573 14.116 1.00 94.94 82 GLY A O 1
ATOM 644 N N . GLU A 1 83 ? -21.888 -3.564 13.072 1.00 91.00 83 GLU A N 1
ATOM 645 C CA . GLU A 1 83 ? -21.945 -2.611 11.959 1.00 91.00 83 GLU A CA 1
ATOM 646 C C . GLU A 1 83 ? -22.644 -1.317 12.383 1.00 91.00 83 GLU A C 1
ATOM 648 O O . GLU A 1 83 ? -23.555 -1.344 13.205 1.00 91.00 83 GLU A O 1
ATOM 653 N N . ASP A 1 84 ? -22.189 -0.188 11.836 1.00 89.38 84 ASP A N 1
ATOM 654 C CA . ASP A 1 84 ? -22.748 1.150 12.081 1.00 89.38 84 ASP A CA 1
ATOM 655 C C . ASP A 1 84 ? -22.820 1.577 13.561 1.00 89.38 84 ASP A C 1
ATOM 657 O O . ASP A 1 84 ? -23.635 2.412 13.950 1.00 89.38 84 ASP A O 1
ATOM 661 N N . VAL A 1 85 ? -21.924 1.033 14.394 1.00 94.62 85 VAL A N 1
ATOM 662 C CA . VAL A 1 85 ? -21.749 1.433 15.796 1.00 94.62 85 VAL A CA 1
ATOM 663 C C . VAL A 1 85 ? -20.485 2.279 15.953 1.00 94.62 85 VAL A C 1
ATOM 665 O O . VAL A 1 85 ? -19.376 1.846 15.617 1.00 94.62 85 VAL A O 1
ATOM 668 N N . ASP A 1 86 ? -20.649 3.472 16.522 1.00 95.38 86 ASP A N 1
ATOM 669 C CA . ASP A 1 86 ? -19.547 4.384 16.831 1.00 95.38 86 ASP A CA 1
ATOM 670 C C . ASP A 1 86 ? -18.640 3.879 17.963 1.00 95.38 86 ASP A C 1
ATOM 672 O O . ASP A 1 86 ? -19.016 3.045 18.790 1.00 95.38 86 ASP A O 1
ATOM 676 N N . PHE A 1 87 ? -17.417 4.416 18.016 1.00 96.94 87 PHE A N 1
ATOM 677 C CA . PHE A 1 87 ? -16.493 4.167 19.123 1.00 96.94 87 PHE A CA 1
ATOM 678 C C . PHE A 1 87 ? -17.072 4.675 20.446 1.00 96.94 87 PHE A C 1
ATOM 680 O O . PHE A 1 87 ? -17.616 5.778 20.525 1.00 96.94 87 PHE A O 1
ATOM 687 N N . THR A 1 88 ? -16.905 3.899 21.516 1.00 96.06 88 THR A N 1
ATOM 688 C CA . THR A 1 88 ? -17.327 4.353 22.844 1.00 96.06 88 THR A CA 1
ATOM 689 C C . THR A 1 88 ? -16.390 5.442 23.363 1.00 96.06 88 THR A C 1
ATOM 691 O O . THR A 1 88 ? -15.207 5.497 23.019 1.00 96.06 88 THR A O 1
ATOM 694 N N . LYS A 1 89 ? -16.889 6.294 24.264 1.00 97.62 89 LYS A N 1
ATOM 695 C CA . LYS A 1 89 ? -16.053 7.301 24.934 1.00 97.62 89 LYS A CA 1
ATOM 696 C C . LYS A 1 89 ? -14.841 6.667 25.636 1.00 97.62 89 LYS A C 1
ATOM 698 O O . LYS A 1 89 ? -13.739 7.191 25.538 1.00 97.62 89 LYS A O 1
ATOM 703 N N . GLN A 1 90 ? -15.042 5.510 26.269 1.00 97.44 90 GLN A N 1
ATOM 704 C CA . GLN A 1 90 ? -13.985 4.746 26.931 1.00 97.44 90 GLN A CA 1
ATOM 705 C C . GLN A 1 90 ? -12.915 4.265 25.938 1.00 97.44 90 GLN A C 1
ATOM 707 O O . GLN A 1 90 ? -11.733 4.451 26.207 1.00 97.44 90 GLN A O 1
ATOM 712 N N . GLU A 1 91 ? -13.306 3.738 24.769 1.00 97.31 91 GLU A N 1
ATOM 713 C CA . GLU A 1 91 ? -12.371 3.370 23.690 1.00 97.31 91 GLU A CA 1
ATOM 714 C C . GLU A 1 91 ? -11.553 4.569 23.196 1.00 97.31 91 GLU A C 1
ATOM 716 O O . GLU A 1 91 ? -10.342 4.451 22.997 1.00 97.31 91 GLU A O 1
ATOM 721 N N . MET A 1 92 ? -12.196 5.725 23.024 1.00 97.94 92 MET A N 1
ATOM 722 C CA . MET A 1 92 ? -11.538 6.942 22.544 1.00 97.94 92 MET A CA 1
ATOM 723 C C . MET A 1 92 ? -10.554 7.517 23.566 1.00 97.94 92 MET A C 1
ATOM 725 O O . MET A 1 92 ? -9.480 7.975 23.192 1.00 97.94 92 MET A O 1
ATOM 729 N N . GLU A 1 93 ? -10.887 7.483 24.855 1.00 98.44 93 GLU A N 1
ATOM 730 C CA . GLU A 1 93 ? -10.030 8.020 25.915 1.00 98.44 93 GLU A CA 1
ATOM 731 C C . GLU A 1 93 ? -8.881 7.064 26.274 1.00 98.44 93 GLU A C 1
ATOM 733 O O . GLU A 1 93 ? -7.743 7.505 26.451 1.00 98.44 93 GLU A O 1
ATOM 738 N N . SER A 1 94 ? -9.134 5.752 26.349 1.00 98.31 94 SER A N 1
ATOM 739 C CA . SER A 1 94 ? -8.128 4.768 26.772 1.00 98.31 94 SER A CA 1
ATOM 740 C C . SER A 1 94 ? -7.040 4.545 25.720 1.00 98.31 94 SER A C 1
ATOM 742 O O . SER A 1 94 ? -5.866 4.375 26.072 1.00 98.31 94 SER A O 1
ATOM 744 N N . CYS A 1 95 ? -7.397 4.571 24.428 1.00 97.50 95 CYS A N 1
ATOM 745 C CA . CYS A 1 95 ? -6.448 4.304 23.349 1.00 97.50 95 CYS A CA 1
ATOM 746 C C . CYS A 1 95 ? -5.354 5.377 23.253 1.00 97.50 95 CYS A C 1
ATOM 748 O O . CYS A 1 95 ? -4.216 5.051 22.924 1.00 97.50 95 CYS A O 1
ATOM 750 N N . MET A 1 96 ? -5.658 6.620 23.641 1.00 98.25 96 MET A N 1
ATOM 751 C CA . MET A 1 96 ? -4.712 7.745 23.651 1.00 98.25 96 MET A CA 1
ATOM 752 C C . MET A 1 96 ? -3.625 7.625 24.727 1.00 98.25 96 MET A C 1
ATOM 754 O O . MET A 1 96 ? -2.615 8.322 24.664 1.00 98.25 96 MET A O 1
ATOM 758 N N . ILE A 1 97 ? -3.825 6.745 25.712 1.00 98.19 97 ILE A N 1
ATOM 759 C CA . ILE A 1 97 ? -2.877 6.466 26.799 1.00 98.19 97 ILE A CA 1
ATOM 760 C C . ILE A 1 97 ? -2.453 4.991 26.834 1.00 98.19 97 ILE A C 1
ATOM 762 O O . ILE A 1 97 ? -2.009 4.494 27.870 1.00 98.19 97 ILE A O 1
ATOM 766 N N . ASN A 1 98 ? -2.593 4.288 25.705 1.00 98.19 98 ASN A N 1
ATOM 767 C CA . ASN A 1 98 ? -2.177 2.899 25.499 1.00 98.19 98 ASN A CA 1
ATOM 768 C C . ASN A 1 98 ? -2.825 1.898 26.477 1.00 98.19 98 ASN A C 1
ATOM 770 O O . ASN A 1 98 ? -2.178 0.945 26.916 1.00 98.19 98 ASN A O 1
ATOM 774 N N . LYS A 1 99 ? -4.103 2.099 26.824 1.00 98.06 99 LYS A N 1
ATOM 775 C CA . LYS A 1 99 ? -4.882 1.183 27.671 1.00 98.06 99 LYS A CA 1
ATOM 776 C C . LYS A 1 99 ? -6.017 0.522 26.897 1.00 98.06 99 LYS A C 1
ATOM 778 O O . LYS A 1 99 ? -6.599 1.115 25.986 1.00 98.06 99 LYS A O 1
ATOM 783 N N . ALA A 1 100 ? -6.352 -0.703 27.300 1.00 95.62 100 ALA A N 1
ATOM 784 C CA . ALA A 1 100 ? -7.586 -1.339 26.858 1.00 95.62 100 ALA A CA 1
ATOM 785 C C . ALA A 1 100 ? -8.800 -0.472 27.259 1.00 95.62 100 ALA A C 1
ATOM 787 O O . ALA A 1 100 ? -8.719 0.187 28.301 1.00 95.62 100 ALA A O 1
ATOM 788 N N . PRO A 1 101 ? -9.862 -0.445 26.432 1.00 88.50 101 PRO A N 1
ATOM 789 C CA . PRO A 1 101 ? -11.137 0.147 26.808 1.00 88.50 101 PRO A CA 1
ATOM 790 C C . PRO A 1 101 ? -11.675 -0.555 28.044 1.00 88.50 101 PRO A C 1
ATOM 792 O O . PRO A 1 101 ? -11.837 -1.795 28.013 1.00 88.50 101 PRO A O 1
#

Secondary structure (DSSP, 8-state):
---TT-HHHHHGGG-HHHHHHHH----TTTS--TTHHHHHHHHTGGGPPTT-------SSHHHHHHHHHHHHHHHHHHHHH-TT-PPPHHHHHHHTTT---

=== Feature glossary ===
The record interleaves many kinds of information about one protein. Here is each kind framed as the question it answers.

Q: Are the domains correctly placed relative to each other?
A: Predicted aligned error is AlphaFold's pairwise confidence. Unlike pLDDT (per-residue), PAE is per-residue-pair and captures whether two parts of the structure are correctly placed relative to each other. Units are ångströms of expected positional error.

Q: Which residues are in helices, strands, or loops?
A: Eight-state secondary structure (DSSP): H is the canonical α-helix, G the tighter 3₁₀-helix, I the wider π-helix; E/B are β-structure, T and S are turns and bends, and '-' is everything else. DSSP derives these from the pattern of main-chain N–H···O=C hydrogen bonds, not from the sequence.

Q: What if only a Cα trace is available?
A: P-SEA three-state annotation labels each residue as helix, strand, or coil based purely on the geometry of the Cα trace. It serves as a fallback when the full backbone (and thus DSSP) is unavailable.

Q: What are the backbone torsion angles?
A: φ (phi) and ψ (psi) are the two rotatable backbone dihedrals per residue: φ is the C(i-1)–N–Cα–C torsion, ψ is the N–Cα–C–N(i+1) torsion, both in degrees on (−180°, 180°]. α-helical residues cluster near (−60°, −45°); β-strand residues near (−120°, +130°). A Ramachandran plot is simply a scatter of (φ, ψ) for every residue.

Q: What known structures does this most resemble?
A: Structural nearest neighbors (via Foldseek easy-search vs the PDB). Reported per hit: target PDB id, E-value, and alignment TM-score. A TM-score above ~0.5 is the conventional threshold for 'same fold'.

Q: What family and function is it annotated with?
A: Database cross-references. InterPro integrates a dozen domain/family signature databases into unified entries with residue-range hits. GO terms attach function/process/location labels with evidence codes. CATH codes position the fold in a four-level structural taxonomy. Organism is the NCBI-taxonomy species name.

Q: Which residues are buried vs exposed?
A: Solvent accessibility: the surface area of each residue that a 1.4 Å water probe can touch, in Å². When only backbone atoms are present the absolute values are lower than full-atom SASA (side chains contribute most of the area) and are flagged as backbone-only.

Q: What do the diagnostic plots show?
A: Three diagnostic plots accompany the record. The Cα contact map visualizes the tertiary structure as a 2D adjacency matrix (8 Å cutoff, sequence-local contacts suppressed). The Ramachandran plot shows the distribution of backbone (φ, ψ) torsions, with points in the α and β basins reflecting secondary structure content. The PAE plot shows AlphaFold's inter-residue confidence as a color matrix.

Q: What is the amino-acid chain?
A: The amino-acid sequence is the protein's primary structure: the linear order of residues from the N-terminus to the C-terminus, written in one-letter code. Everything else here — the 3D coordinates, the secondary structure, the domain annotations — is ultimately a consequence of this string.

Q: What do the rendered images show?
A: The six renders are orthographic views along the three Cartesian axes in both directions. Representation (cartoon, sticks, or surface) and color scheme (sequence-rainbow or by-chain) vary across proteins so the training set covers all the common visualization conventions.

Q: Where is each backbone atom in 3D?
A: The mmCIF table is the protein's shape written out atom by atom. For each backbone N, Cα, C, and carbonyl O, it records an (x, y, z) coordinate triple in Å plus the residue type, chain letter, and residue number.

Q: How mobile is each atom in the crystal?
A: For experimental (PDB) structures, the B-factor (temperature factor) quantifies the positional spread of each atom in the crystal — a combination of thermal vibration and static disorder — in units of Å². High B-factors mark flexible loops or poorly resolved regions; low B-factors mark the rigid, well-ordered core.

Q: How big and how compact is the whole molecule?
A: Three whole-structure scalars: the radius of gyration (RMS distance of Cα from centroid, in Å), the count of Cα–Cα contacts (pairs closer than 8 Å and separated by more than four residues in sequence — i.e. tertiary, not local, contacts), and the bounding-box dimensions. Together they distinguish compact globular folds from extended fibres or disordered chains.

Q: What does the local fold look like, residue by residue?
A: A 3Di character summarizes, for each residue, the relative orientation of the Cα frame of its nearest spatial neighbor. Because it encodes fold topology rather than chemistry, 3Di alignments detect remote structural similarity that sequence alignment misses.

Q: How confident is the AlphaFold model at each residue?
A: For AlphaFold models, the B-factor field carries pLDDT — the model's own estimate of local accuracy on a 0–100 scale. Regions with pLDDT<50 should be treated as essentially unmodeled; they often correspond to intrinsically disordered segments.